Protein AF-A0A917C2H9-F1 (afdb_monomer_lite)

Structure (mmCIF, N/CA/C/O backbone):
data_AF-A0A917C2H9-F1
#
_entry.id   AF-A0A917C2H9-F1
#
loop_
_atom_site.group_PDB
_atom_site.id
_atom_site.type_symbol
_atom_site.label_atom_id
_atom_site.label_alt_id
_atom_site.label_comp_id
_atom_site.label_asym_id
_atom_site.label_entity_id
_atom_si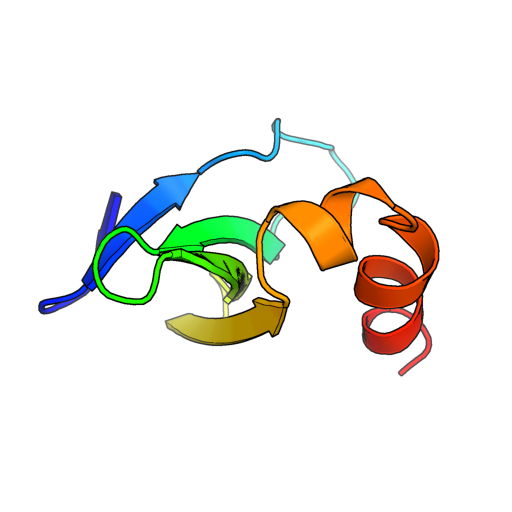te.label_seq_id
_atom_site.pdbx_PDB_ins_code
_atom_site.Cartn_x
_atom_site.Cartn_y
_atom_site.Cartn_z
_atom_site.occupancy
_atom_site.B_iso_or_equiv
_atom_site.auth_seq_id
_atom_site.auth_comp_id
_atom_site.auth_asym_id
_atom_site.auth_atom_id
_atom_site.pdbx_PDB_model_num
ATOM 1 N N . MET A 1 1 ? -0.590 -4.287 13.028 1.00 81.94 1 MET A N 1
ATOM 2 C CA . MET A 1 1 ? -1.217 -3.060 13.571 1.00 81.94 1 MET A CA 1
ATOM 3 C C . MET A 1 1 ? -2.730 -3.122 13.365 1.00 81.94 1 MET A C 1
ATOM 5 O O . MET A 1 1 ? -3.185 -3.734 12.400 1.00 81.94 1 MET A O 1
ATOM 9 N N . LYS A 1 2 ? -3.522 -2.552 14.278 1.00 80.94 2 LYS A N 1
ATOM 10 C CA . LYS A 1 2 ? -4.986 -2.491 14.155 1.00 80.94 2 LYS A CA 1
ATOM 11 C C . LYS A 1 2 ? -5.418 -1.034 14.220 1.00 80.94 2 LYS A C 1
ATOM 13 O O . LYS A 1 2 ? -5.141 -0.380 15.216 1.00 80.94 2 LYS A O 1
ATOM 18 N N . ILE A 1 3 ? -6.081 -0.558 13.171 1.00 81.12 3 ILE A N 1
ATOM 19 C CA . ILE A 1 3 ? -6.535 0.833 13.059 1.00 81.12 3 ILE A CA 1
ATOM 20 C C . ILE A 1 3 ? -8.032 0.810 12.805 1.00 81.12 3 ILE A C 1
ATOM 22 O O . ILE A 1 3 ? -8.498 0.316 11.778 1.00 81.12 3 ILE A O 1
ATOM 26 N N . GLY A 1 4 ? -8.804 1.217 13.814 1.00 84.75 4 GLY A N 1
ATOM 27 C CA . GLY A 1 4 ? -10.241 0.965 13.854 1.00 84.75 4 GLY A CA 1
ATOM 28 C C . GLY A 1 4 ? -10.560 -0.527 13.667 1.00 84.75 4 GLY A C 1
ATOM 29 O O . GLY A 1 4 ? -10.194 -1.375 14.487 1.00 84.75 4 GLY A O 1
ATOM 30 N N . ARG A 1 5 ? -11.247 -0.858 12.566 1.00 85.19 5 ARG A N 1
ATOM 31 C CA . ARG A 1 5 ? -11.591 -2.241 12.175 1.00 85.19 5 ARG A CA 1
ATOM 32 C C . ARG A 1 5 ? -10.589 -2.877 11.203 1.00 85.19 5 ARG A C 1
ATOM 34 O O . ARG A 1 5 ? -10.695 -4.073 10.935 1.00 85.19 5 ARG A O 1
ATOM 41 N N . LEU A 1 6 ? -9.620 -2.115 10.697 1.00 82.81 6 LEU A N 1
ATOM 42 C CA . LEU A 1 6 ? -8.645 -2.583 9.717 1.00 82.81 6 LEU A CA 1
ATOM 43 C C . LEU A 1 6 ? -7.551 -3.405 10.403 1.00 82.81 6 LEU A C 1
ATOM 45 O O . LEU A 1 6 ? -6.941 -2.975 11.386 1.00 82.81 6 LEU A O 1
ATOM 49 N N . LYS A 1 7 ? -7.291 -4.596 9.857 1.00 86.75 7 LYS A N 1
ATOM 50 C CA . LYS A 1 7 ? -6.141 -5.431 10.218 1.00 86.75 7 LYS A CA 1
ATOM 51 C C . LYS A 1 7 ? -5.054 -5.214 9.174 1.00 86.75 7 LYS A C 1
ATOM 53 O O . LYS A 1 7 ? -5.180 -5.687 8.043 1.00 86.75 7 LYS A O 1
ATOM 58 N N . LEU A 1 8 ? -4.013 -4.492 9.569 1.00 87.38 8 LEU A N 1
ATOM 59 C CA . LEU A 1 8 ? -2.896 -4.130 8.709 1.00 87.38 8 LEU A CA 1
ATOM 60 C C . LEU A 1 8 ? -1.619 -4.817 9.209 1.00 87.38 8 LEU A C 1
ATOM 62 O O . LEU A 1 8 ? -1.354 -4.869 10.414 1.00 87.38 8 LEU A O 1
ATOM 66 N N . LEU A 1 9 ? -0.818 -5.343 8.292 1.00 88.94 9 LEU A N 1
ATOM 67 C CA . LEU A 1 9 ? 0.522 -5.850 8.574 1.00 88.94 9 LEU A CA 1
ATOM 68 C C . LEU A 1 9 ? 1.527 -4.857 7.993 1.00 88.94 9 LEU A C 1
ATOM 70 O O . LEU A 1 9 ? 1.530 -4.645 6.787 1.00 88.94 9 LEU A O 1
ATOM 74 N N . ARG A 1 10 ? 2.347 -4.231 8.841 1.00 86.25 10 ARG A N 1
ATOM 75 C CA . ARG A 1 10 ? 3.427 -3.351 8.379 1.00 86.25 10 ARG A CA 1
ATOM 76 C C . ARG A 1 10 ? 4.484 -4.200 7.677 1.00 86.25 10 ARG A C 1
ATOM 78 O O . ARG A 1 10 ? 4.892 -5.224 8.217 1.00 86.25 10 ARG A O 1
ATOM 85 N N . LEU A 1 11 ? 4.875 -3.770 6.484 1.00 83.69 11 LEU A N 1
ATOM 86 C CA . LEU A 1 11 ? 5.877 -4.423 5.645 1.00 83.69 11 LEU A CA 1
ATOM 87 C C . LEU A 1 11 ? 7.167 -3.603 5.534 1.00 83.69 11 LEU A C 1
ATOM 89 O O . LEU A 1 11 ? 8.216 -4.175 5.261 1.00 83.69 11 LEU A O 1
ATOM 93 N N . SER A 1 12 ? 7.106 -2.282 5.734 1.00 78.12 12 SER A N 1
ATOM 94 C CA . SER A 1 12 ? 8.291 -1.423 5.693 1.00 78.12 12 SER A CA 1
ATOM 95 C C . SER A 1 12 ? 9.119 -1.511 6.976 1.00 78.12 12 SER A C 1
ATOM 97 O O . SER A 1 12 ? 8.575 -1.518 8.087 1.00 78.12 12 SER A O 1
ATOM 99 N N . ALA A 1 13 ? 10.444 -1.508 6.813 1.00 70.44 13 ALA A N 1
ATOM 100 C CA . ALA A 1 13 ? 11.383 -1.204 7.888 1.00 70.44 13 ALA A CA 1
ATOM 101 C C . ALA A 1 13 ? 11.316 0.291 8.254 1.00 70.44 13 ALA A C 1
ATOM 103 O O . ALA A 1 13 ? 10.675 1.083 7.563 1.00 70.44 13 ALA A O 1
ATOM 104 N N . GLU A 1 14 ? 11.923 0.672 9.372 1.00 64.31 14 GLU A N 1
ATOM 105 C CA . GLU A 1 14 ? 12.164 2.082 9.684 1.00 64.31 14 GLU A CA 1
ATOM 106 C C . GLU A 1 14 ? 13.289 2.584 8.772 1.00 64.31 14 GLU A C 1
ATOM 108 O O . GLU A 1 14 ? 14.340 1.951 8.684 1.00 64.31 14 GLU A O 1
ATOM 113 N N . VAL A 1 15 ? 13.034 3.659 8.029 1.00 57.94 15 VAL A N 1
ATOM 114 C CA . VAL A 1 15 ? 14.014 4.292 7.142 1.00 57.94 15 VAL A CA 1
ATOM 115 C C . VAL A 1 15 ? 14.020 5.765 7.521 1.00 57.94 15 VAL A C 1
ATOM 117 O O . VAL A 1 15 ? 12.967 6.395 7.441 1.00 57.94 15 VAL A O 1
ATOM 120 N N . ASP A 1 16 ? 15.175 6.296 7.933 1.00 53.31 16 ASP A N 1
ATOM 121 C CA . ASP A 1 16 ? 15.333 7.630 8.552 1.00 53.31 16 ASP A CA 1
ATOM 122 C C . ASP A 1 16 ? 14.697 8.800 7.768 1.00 53.31 16 ASP A C 1
ATOM 124 O O . ASP A 1 16 ? 14.447 9.856 8.337 1.00 53.31 16 ASP A O 1
ATOM 128 N N . ASN A 1 17 ? 14.417 8.624 6.471 1.00 56.94 17 ASN A N 1
ATOM 129 C CA . ASN A 1 17 ? 13.911 9.667 5.573 1.00 56.94 17 ASN A CA 1
ATOM 130 C C . ASN A 1 17 ? 12.417 9.542 5.196 1.00 56.94 17 ASN A C 1
ATOM 132 O O . ASN A 1 17 ? 11.932 10.351 4.411 1.00 56.94 17 ASN A O 1
ATOM 136 N N . TYR A 1 18 ? 11.697 8.533 5.704 1.00 60.81 18 TYR A N 1
ATOM 137 C CA . TYR A 1 18 ? 10.279 8.276 5.387 1.00 60.81 18 TYR A CA 1
ATOM 138 C C . TYR A 1 18 ? 9.489 7.902 6.645 1.00 60.81 18 TYR A C 1
ATOM 140 O O . TYR A 1 18 ? 8.837 6.858 6.714 1.00 60.81 18 TYR A O 1
ATOM 148 N N . THR A 1 19 ? 9.602 8.737 7.672 1.00 64.94 19 THR A N 1
ATOM 149 C CA . THR A 1 19 ? 9.156 8.425 9.035 1.00 64.94 19 THR A CA 1
ATOM 150 C C . THR A 1 19 ? 7.637 8.284 9.155 1.00 64.94 19 THR A C 1
ATOM 152 O O . THR A 1 19 ? 7.157 7.458 9.933 1.00 64.94 19 THR A O 1
ATOM 155 N N . ASP A 1 20 ? 6.879 9.016 8.336 1.00 79.31 20 ASP A N 1
ATOM 156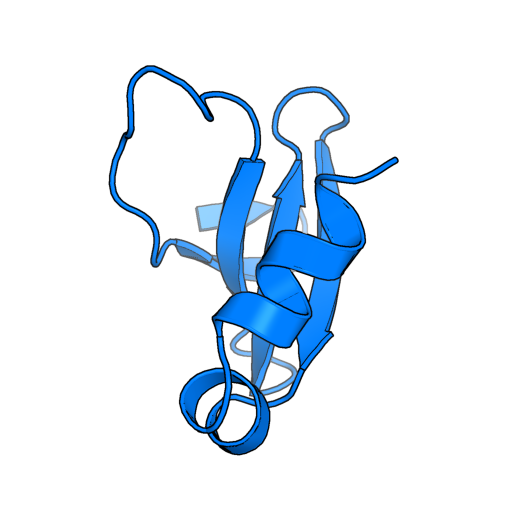 C CA . ASP A 1 20 ? 5.426 9.132 8.495 1.00 79.31 20 ASP A CA 1
ATOM 157 C C . ASP A 1 20 ? 4.618 8.258 7.524 1.00 79.31 20 ASP A C 1
ATOM 159 O O . ASP A 1 20 ? 3.402 8.150 7.667 1.00 79.31 20 ASP A O 1
ATOM 163 N N . ILE A 1 21 ? 5.262 7.565 6.574 1.00 83.62 21 ILE A N 1
ATOM 164 C CA . ILE A 1 21 ? 4.580 6.666 5.628 1.00 83.62 21 ILE A CA 1
ATOM 165 C C . ILE A 1 21 ? 4.989 5.212 5.863 1.00 83.62 21 ILE A C 1
ATOM 167 O O . ILE A 1 21 ? 6.135 4.804 5.679 1.00 83.62 21 ILE A O 1
ATOM 171 N N . LEU A 1 22 ? 4.006 4.376 6.196 1.00 87.00 22 LEU A N 1
ATOM 172 C CA . LEU A 1 22 ? 4.196 2.944 6.408 1.00 87.00 22 LEU A CA 1
ATOM 173 C C . LEU A 1 22 ? 3.619 2.143 5.246 1.00 87.00 22 LEU A C 1
ATOM 175 O O . LEU A 1 22 ? 2.417 2.194 5.002 1.00 87.00 22 LEU A O 1
ATOM 179 N N . ILE A 1 23 ? 4.426 1.307 4.592 1.00 88.50 23 ILE A N 1
ATOM 180 C CA . ILE A 1 23 ? 3.894 0.320 3.647 1.00 88.50 23 ILE A CA 1
ATOM 181 C C . ILE A 1 23 ? 3.245 -0.811 4.439 1.00 88.50 23 ILE A C 1
ATOM 183 O O . ILE A 1 23 ? 3.857 -1.405 5.334 1.00 88.50 23 ILE A O 1
ATOM 187 N N . VAL A 1 24 ? 1.992 -1.116 4.113 1.00 90.81 24 VAL A N 1
ATOM 188 C CA . VAL A 1 24 ? 1.164 -2.070 4.846 1.00 90.81 24 VAL A CA 1
ATOM 189 C C . VAL A 1 24 ? 0.431 -3.027 3.910 1.00 90.81 24 VAL A C 1
ATOM 191 O O . VAL A 1 24 ?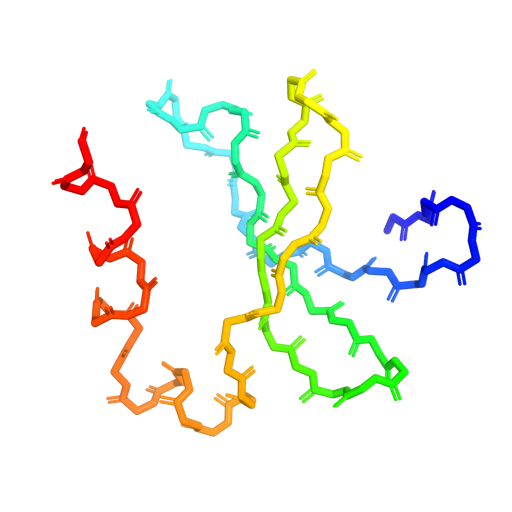 0.017 -2.684 2.806 1.00 90.81 24 VAL A O 1
ATOM 194 N N . TRP A 1 25 ? 0.198 -4.239 4.393 1.00 92.25 25 TRP A N 1
ATOM 195 C CA . TRP A 1 25 ? -0.703 -5.213 3.799 1.00 92.25 25 TRP A CA 1
ATOM 196 C C . TRP A 1 25 ? -2.050 -5.201 4.516 1.00 92.25 25 TRP A C 1
ATOM 198 O O . TRP A 1 25 ? -2.110 -5.381 5.735 1.00 92.25 25 TRP A O 1
ATOM 208 N N . HIS A 1 26 ? -3.141 -5.050 3.768 1.00 91.06 26 HIS A N 1
ATOM 209 C CA . HIS A 1 26 ? -4.493 -5.175 4.298 1.00 91.06 26 HIS A CA 1
ATOM 210 C C . HIS A 1 26 ? -5.047 -6.581 4.062 1.00 91.06 26 HIS A C 1
ATOM 212 O O . HIS A 1 26 ? -5.365 -6.965 2.936 1.00 91.06 26 HIS A O 1
ATOM 218 N N . ALA A 1 27 ? -5.223 -7.342 5.146 1.00 86.19 27 ALA A N 1
ATOM 219 C CA . ALA A 1 27 ? -5.633 -8.744 5.068 1.00 86.19 27 ALA A CA 1
ATOM 220 C C . ALA A 1 27 ? -7.050 -8.938 4.500 1.00 86.19 27 ALA A C 1
ATOM 222 O O . ALA A 1 27 ? -7.304 -9.937 3.836 1.00 86.19 27 ALA A O 1
ATOM 223 N N . GLY A 1 28 ? -7.966 -7.988 4.732 1.00 86.69 28 GLY A N 1
ATOM 224 C CA . GLY A 1 28 ? -9.360 -8.115 4.294 1.00 86.69 28 GLY A CA 1
ATOM 225 C C . GLY A 1 28 ? -9.565 -7.925 2.790 1.00 86.69 28 GLY A C 1
ATOM 226 O O . GLY A 1 28 ? -10.461 -8.530 2.218 1.00 86.69 28 GLY A O 1
ATOM 227 N N . SER A 1 29 ? -8.737 -7.101 2.145 1.00 88.31 29 SER A N 1
ATOM 228 C CA . SER A 1 29 ? -8.806 -6.851 0.695 1.00 88.31 29 SER A CA 1
ATOM 229 C C . SER A 1 29 ? -7.658 -7.496 -0.078 1.00 88.31 29 SER A C 1
ATOM 231 O O . SER A 1 29 ? -7.664 -7.441 -1.304 1.00 88.31 29 SER A O 1
ATOM 233 N N . GLN A 1 30 ? -6.687 -8.088 0.627 1.00 89.44 30 GLN A N 1
ATOM 234 C CA . GLN A 1 30 ? -5.465 -8.666 0.068 1.00 89.44 30 GLN A CA 1
ATOM 235 C C . GLN A 1 30 ? -4.711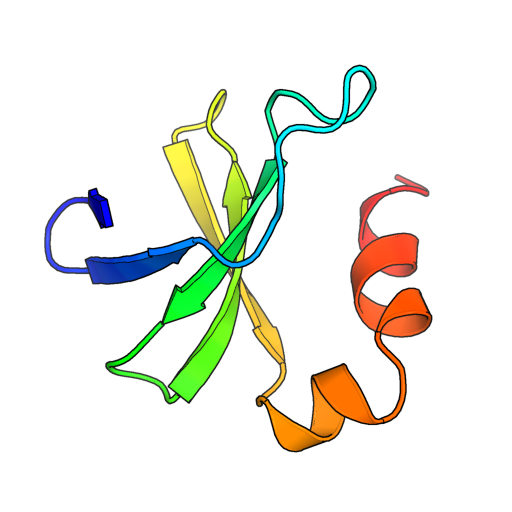 -7.682 -0.844 1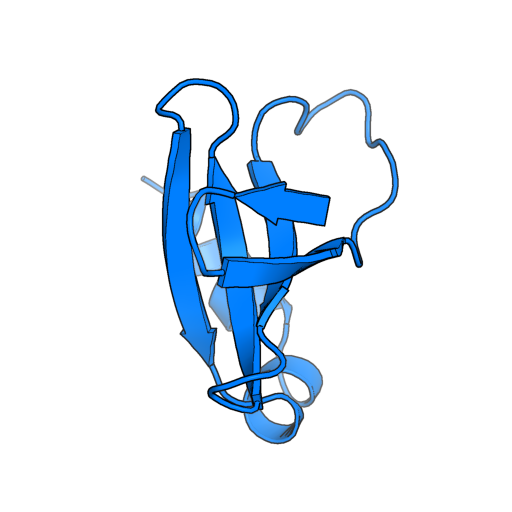.00 89.44 30 GLN A C 1
ATOM 237 O O . GLN A 1 30 ? -4.284 -8.015 -1.954 1.00 89.44 30 GLN A O 1
ATOM 242 N N . LYS A 1 31 ? -4.580 -6.437 -0.373 1.00 92.69 31 LYS A N 1
ATOM 243 C CA . LYS A 1 31 ? -3.908 -5.349 -1.090 1.00 92.69 31 LYS A CA 1
ATOM 244 C C . LYS A 1 31 ? -2.753 -4.780 -0.284 1.00 92.69 31 LYS A C 1
ATOM 246 O O . LYS A 1 31 ? -2.836 -4.657 0.940 1.00 92.69 31 LYS A O 1
ATOM 251 N N . ILE A 1 32 ? -1.716 -4.381 -1.007 1.00 93.06 32 ILE A N 1
ATOM 252 C CA . ILE A 1 32 ? -0.676 -3.487 -0.518 1.00 93.06 32 ILE A CA 1
ATOM 253 C C . ILE A 1 32 ? -1.236 -2.066 -0.539 1.00 93.06 32 ILE A C 1
ATOM 255 O O . ILE A 1 32 ? -1.948 -1.668 -1.464 1.00 93.06 32 ILE A O 1
ATOM 259 N N . GLY A 1 33 ? -0.939 -1.311 0.504 1.00 91.00 33 GLY A N 1
ATOM 260 C CA . GLY A 1 33 ? -1.246 0.102 0.614 1.00 91.00 33 GLY A CA 1
ATOM 261 C C . GLY A 1 33 ? -0.193 0.809 1.445 1.00 91.00 33 GLY A C 1
ATOM 262 O O . GLY A 1 33 ? 0.791 0.196 1.866 1.00 91.00 33 GLY A O 1
ATOM 263 N N . TYR A 1 34 ? -0.442 2.078 1.718 1.00 88.75 34 TYR A N 1
ATOM 264 C CA . TYR A 1 34 ? 0.317 2.814 2.709 1.00 88.75 34 TYR A CA 1
ATOM 265 C C . TYR A 1 34 ? -0.601 3.340 3.804 1.00 88.75 34 TYR A C 1
ATOM 267 O O . TYR A 1 34 ? -1.812 3.503 3.616 1.00 88.75 34 TYR A O 1
ATOM 275 N N . TYR A 1 35 ? -0.012 3.540 4.970 1.00 88.06 35 TYR A N 1
ATOM 276 C CA . TYR A 1 35 ? -0.630 4.207 6.091 1.00 88.06 35 TYR A CA 1
ATOM 277 C C . TYR A 1 35 ? 0.186 5.452 6.415 1.00 88.06 35 TYR A C 1
ATOM 279 O O . TYR A 1 35 ? 1.367 5.336 6.742 1.00 88.06 35 TYR A O 1
ATOM 287 N N . ASP A 1 36 ? -0.451 6.606 6.283 1.00 87.69 36 ASP A N 1
ATOM 288 C CA . ASP A 1 36 ? 0.076 7.895 6.705 1.00 87.69 36 ASP A CA 1
ATOM 289 C C . ASP A 1 36 ? -0.149 8.031 8.216 1.00 87.69 36 ASP A C 1
ATOM 291 O O . ASP A 1 36 ? -1.285 7.997 8.699 1.00 87.69 36 ASP A O 1
ATOM 295 N N . VAL A 1 37 ? 0.943 8.096 8.971 1.00 85.94 37 VAL A N 1
ATOM 296 C CA . VAL A 1 37 ? 0.937 8.183 10.431 1.00 85.94 37 VAL A CA 1
ATOM 297 C C . VAL A 1 37 ? 0.558 9.587 10.895 1.00 85.94 37 VAL A C 1
ATOM 299 O O . VAL A 1 37 ? -0.152 9.695 11.897 1.00 85.94 37 VAL A O 1
ATOM 302 N N . GLU A 1 38 ? 0.964 10.624 10.160 1.00 86.50 38 GLU A N 1
ATOM 303 C CA . GLU A 1 38 ? 0.672 12.029 10.461 1.00 86.50 38 GLU A CA 1
ATOM 304 C C . GLU A 1 38 ? -0.831 12.314 10.319 1.00 86.50 38 GLU A C 1
ATOM 306 O O . GLU A 1 38 ? -1.472 12.803 11.250 1.00 86.50 38 GLU A O 1
ATOM 311 N N . HIS A 1 39 ? -1.425 11.907 9.195 1.00 86.62 39 HIS A N 1
ATOM 312 C CA . HIS A 1 39 ? -2.843 12.122 8.879 1.00 86.62 39 HIS A CA 1
ATOM 313 C C . HIS A 1 39 ? -3.766 10.990 9.349 1.00 86.62 39 HIS A C 1
ATOM 315 O O . HIS A 1 39 ? -4.989 11.086 9.231 1.00 86.62 39 HIS A O 1
ATOM 321 N N . GLN A 1 40 ? -3.195 9.904 9.873 1.00 89.12 40 GLN A N 1
ATOM 322 C CA . GLN A 1 40 ? -3.903 8.691 10.287 1.00 89.12 40 GLN A CA 1
ATOM 323 C C . GLN A 1 40 ? -4.765 8.059 9.178 1.00 89.12 40 GLN A C 1
ATOM 325 O O . GLN A 1 40 ? -5.850 7.519 9.426 1.00 89.12 40 GLN A O 1
ATOM 330 N N . GLU A 1 41 ? -4.276 8.106 7.938 1.00 88.69 41 GLU A N 1
ATOM 331 C CA . GLU A 1 41 ? -5.029 7.715 6.747 1.00 88.69 41 GLU A CA 1
ATOM 332 C C . GLU A 1 41 ? -4.464 6.444 6.099 1.00 88.69 41 GLU A C 1
ATOM 334 O O . GLU A 1 41 ? -3.261 6.295 5.902 1.00 88.69 41 GLU A O 1
ATOM 339 N N . TYR A 1 42 ? -5.348 5.516 5.719 1.00 89.06 42 TYR A N 1
ATOM 340 C CA . TYR A 1 42 ? -4.989 4.345 4.915 1.00 89.06 42 TYR A CA 1
ATOM 341 C C . TYR A 1 42 ? -5.430 4.527 3.463 1.00 89.06 42 TYR A C 1
ATOM 343 O O . TYR A 1 42 ? -6.613 4.750 3.197 1.00 89.06 42 TYR A O 1
ATOM 351 N N . LYS A 1 43 ? -4.510 4.297 2.522 1.00 88.62 43 LYS A N 1
ATOM 352 C CA . LYS A 1 43 ? -4.806 4.240 1.085 1.00 88.62 43 LYS A CA 1
ATOM 353 C C . LYS A 1 43 ? -4.301 2.938 0.472 1.00 88.62 43 LYS A C 1
ATOM 355 O O . LYS A 1 43 ? -3.166 2.514 0.682 1.00 88.62 43 LYS A O 1
ATOM 360 N N . ALA A 1 44 ? -5.170 2.281 -0.295 1.00 91.06 44 ALA A N 1
ATOM 361 C CA . ALA A 1 44 ? -4.823 1.066 -1.025 1.00 91.06 44 ALA A CA 1
ATOM 362 C C . ALA A 1 44 ? -4.092 1.419 -2.327 1.00 91.06 44 ALA A C 1
ATOM 364 O O . ALA A 1 44 ? -4.574 2.258 -3.081 1.00 91.06 44 ALA A O 1
ATOM 365 N N . LEU A 1 45 ? -2.981 0.735 -2.608 1.00 90.25 45 LEU A N 1
ATOM 366 C CA . LEU A 1 45 ? -2.168 0.950 -3.807 1.00 90.25 45 LEU A CA 1
ATOM 367 C C . LEU A 1 45 ? -2.487 -0.097 -4.879 1.00 90.25 45 LEU A C 1
ATOM 369 O O . LEU A 1 45 ? -2.980 0.230 -5.954 1.00 90.25 45 LEU A O 1
ATOM 373 N N . ALA A 1 46 ? -2.247 -1.374 -4.578 1.00 92.75 46 ALA A N 1
ATOM 374 C CA . ALA A 1 46 ? -2.350 -2.451 -5.562 1.00 92.75 46 ALA A CA 1
ATOM 375 C C . ALA A 1 46 ? -2.564 -3.820 -4.903 1.00 92.75 46 ALA A C 1
ATOM 377 O O . ALA A 1 46 ? -2.436 -3.978 -3.687 1.00 92.75 46 ALA A O 1
ATOM 378 N N . LYS A 1 47 ? -2.892 -4.843 -5.701 1.00 92.56 47 LYS A N 1
ATOM 379 C CA . LYS A 1 47 ? -2.800 -6.237 -5.236 1.00 92.56 47 LYS A CA 1
ATOM 380 C C . LYS A 1 47 ? -1.331 -6.616 -5.049 1.00 92.56 47 LYS A C 1
ATOM 382 O O . LYS A 1 47 ? -0.454 -6.017 -5.663 1.00 92.56 47 LYS A O 1
ATOM 387 N N . PHE A 1 48 ? -1.073 -7.646 -4.241 1.00 86.94 48 PHE A N 1
ATOM 388 C CA . PHE A 1 48 ? 0.291 -8.118 -3.974 1.00 86.94 48 PHE A CA 1
ATOM 389 C C . PHE A 1 48 ? 1.098 -8.380 -5.249 1.00 86.94 48 PHE A C 1
ATOM 391 O O . PHE A 1 48 ? 2.195 -7.860 -5.394 1.00 86.94 48 PHE A O 1
ATOM 398 N N . ALA A 1 49 ? 0.541 -9.171 -6.171 1.00 90.44 49 ALA A N 1
ATOM 399 C CA . ALA A 1 49 ? 1.237 -9.581 -7.387 1.00 90.44 49 ALA A CA 1
ATOM 400 C C . ALA A 1 49 ? 1.600 -8.379 -8.270 1.00 90.44 49 ALA A C 1
ATOM 402 O O . ALA A 1 49 ? 2.732 -8.280 -8.731 1.00 90.44 49 ALA A O 1
ATOM 403 N N . ASP A 1 50 ? 0.662 -7.443 -8.430 1.00 92.50 50 ASP A N 1
ATOM 404 C CA . ASP A 1 50 ? 0.870 -6.236 -9.231 1.00 92.50 50 ASP A CA 1
ATOM 405 C C . ASP A 1 50 ? 1.929 -5.328 -8.595 1.00 92.50 50 ASP A C 1
ATOM 407 O O . ASP A 1 50 ? 2.782 -4.798 -9.298 1.00 92.50 50 ASP A O 1
ATOM 411 N N . PHE A 1 51 ? 1.903 -5.183 -7.265 1.00 89.75 51 PHE A N 1
ATOM 412 C CA . PHE A 1 51 ? 2.898 -4.406 -6.527 1.00 89.75 51 PHE A CA 1
ATOM 413 C C . PHE A 1 51 ? 4.294 -5.024 -6.630 1.00 89.75 51 PHE A C 1
ATOM 415 O O . PHE A 1 51 ? 5.257 -4.313 -6.875 1.00 89.75 51 PHE A O 1
ATOM 422 N N . MET A 1 52 ? 4.410 -6.345 -6.477 1.00 88.75 52 MET A N 1
ATOM 423 C CA . MET A 1 52 ? 5.693 -7.050 -6.557 1.00 88.75 52 MET A CA 1
ATOM 424 C C . MET A 1 52 ? 6.290 -7.056 -7.967 1.00 88.75 52 MET A C 1
ATOM 426 O O . MET A 1 52 ? 7.505 -7.175 -8.098 1.00 88.75 52 MET A O 1
ATOM 430 N N . ALA A 1 53 ? 5.462 -6.931 -9.008 1.00 93.81 53 ALA A N 1
ATOM 431 C CA . ALA A 1 53 ? 5.935 -6.828 -10.384 1.00 93.81 53 ALA A CA 1
ATOM 432 C C . ALA A 1 53 ? 6.665 -5.501 -10.654 1.00 93.81 53 ALA A C 1
ATOM 434 O O . ALA A 1 53 ? 7.609 -5.488 -11.440 1.00 93.81 53 ALA A O 1
ATOM 435 N N . ASP A 1 54 ? 6.246 -4.406 -10.007 1.00 89.94 54 ASP A N 1
ATOM 436 C CA . ASP A 1 54 ? 6.885 -3.091 -10.138 1.00 89.94 54 ASP A CA 1
ATOM 437 C C . ASP A 1 54 ? 6.628 -2.196 -8.902 1.00 89.94 54 ASP A C 1
ATOM 439 O O . ASP A 1 54 ? 5.748 -1.331 -8.926 1.00 89.94 54 ASP A O 1
ATOM 443 N N . PRO A 1 55 ? 7.374 -2.383 -7.796 1.00 84.88 55 PRO A N 1
ATOM 444 C CA . PRO A 1 55 ? 7.155 -1.625 -6.561 1.00 84.88 55 PRO A CA 1
ATOM 445 C C . PRO A 1 55 ? 7.457 -0.131 -6.711 1.00 84.88 55 PRO A C 1
ATOM 447 O O . PRO A 1 55 ? 6.795 0.703 -6.091 1.00 84.88 55 PRO A O 1
ATOM 450 N N . VAL A 1 56 ? 8.446 0.212 -7.544 1.00 84.06 56 VAL A N 1
ATOM 451 C CA . VAL A 1 56 ? 8.892 1.596 -7.755 1.00 84.06 56 VAL A CA 1
ATOM 452 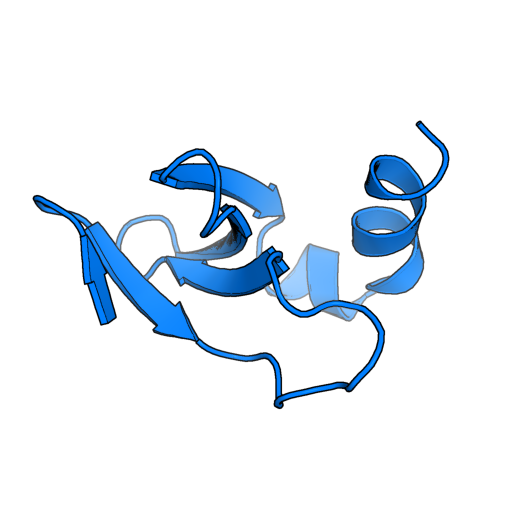C C . VAL A 1 56 ? 7.784 2.410 -8.402 1.00 84.06 56 VAL A C 1
ATOM 454 O O . VAL A 1 56 ? 7.537 3.527 -7.964 1.00 84.06 56 VAL A O 1
ATOM 457 N N . LYS A 1 57 ? 7.043 1.845 -9.360 1.00 85.81 57 LYS A N 1
ATOM 458 C CA . LYS A 1 57 ? 5.873 2.509 -9.946 1.00 85.81 57 LYS A CA 1
ATOM 459 C C . LYS A 1 57 ? 4.837 2.931 -8.906 1.00 85.81 57 LYS A C 1
ATOM 461 O O . LYS A 1 57 ? 4.277 4.010 -9.035 1.00 85.81 57 LYS A O 1
ATOM 466 N N . TYR A 1 58 ? 4.550 2.096 -7.907 1.00 82.56 58 TYR A N 1
ATOM 467 C CA . TYR A 1 58 ? 3.508 2.393 -6.912 1.00 82.56 58 TYR A CA 1
ATOM 468 C C . TYR A 1 58 ? 3.999 3.267 -5.759 1.00 82.56 58 TYR A C 1
ATOM 470 O O . TYR A 1 58 ? 3.191 3.967 -5.157 1.00 82.56 58 TYR A O 1
ATOM 478 N N . ILE A 1 59 ? 5.293 3.213 -5.438 1.00 79.19 59 ILE A N 1
ATOM 479 C CA . ILE A 1 59 ? 5.897 4.058 -4.401 1.00 79.19 59 ILE A CA 1
ATOM 480 C C . ILE A 1 59 ? 6.248 5.438 -4.977 1.00 79.19 59 ILE A C 1
ATOM 482 O O . ILE A 1 59 ? 5.889 6.452 -4.391 1.00 79.19 59 ILE A O 1
ATOM 486 N N . GLY A 1 60 ? 6.900 5.483 -6.141 1.00 69.12 60 GLY A N 1
ATOM 487 C CA . GLY A 1 60 ? 7.365 6.711 -6.792 1.00 69.12 60 GLY A CA 1
ATOM 488 C C . GLY A 1 60 ? 6.232 7.644 -7.213 1.00 69.12 60 GLY A C 1
ATOM 489 O O . GLY A 1 60 ? 6.322 8.840 -6.968 1.00 69.12 60 GLY A O 1
ATOM 490 N N . LEU A 1 61 ? 5.108 7.107 -7.718 1.00 57.97 61 LEU A N 1
ATOM 491 C CA . LEU A 1 61 ? 3.946 7.927 -8.109 1.00 57.97 61 LEU A CA 1
ATOM 492 C C . LEU A 1 61 ? 3.382 8.790 -6.970 1.00 57.97 61 LEU A C 1
ATOM 494 O O . LEU A 1 61 ? 2.680 9.759 -7.241 1.00 57.97 61 LEU A O 1
ATOM 498 N N . GLN A 1 62 ? 3.624 8.396 -5.718 1.00 57.47 62 GLN A N 1
ATOM 499 C CA . GLN A 1 62 ? 3.065 9.052 -4.542 1.00 57.47 62 GLN A CA 1
ATOM 500 C C . GLN A 1 62 ? 4.064 10.004 -3.862 1.00 57.47 62 GLN A C 1
ATOM 502 O O . GLN A 1 62 ? 3.651 10.776 -3.002 1.00 57.47 62 GLN A O 1
ATOM 507 N N . LEU A 1 63 ? 5.356 9.936 -4.216 1.00 54.44 63 LEU A N 1
ATOM 508 C CA . LEU A 1 63 ? 6.431 10.744 -3.622 1.00 54.44 63 LEU A CA 1
ATOM 509 C C . LEU A 1 63 ? 6.852 11.938 -4.496 1.00 54.44 63 LEU A C 1
ATOM 511 O O . LEU A 1 63 ? 7.475 12.855 -3.976 1.00 54.44 63 LEU A O 1
ATOM 515 N N . ASP A 1 64 ? 6.489 11.948 -5.783 1.00 51.88 64 ASP A N 1
ATOM 516 C CA . ASP A 1 64 ? 6.718 13.068 -6.716 1.00 51.88 64 ASP A CA 1
ATOM 517 C C . ASP A 1 64 ? 5.554 14.095 -6.729 1.00 51.88 64 ASP A C 1
ATOM 519 O O . ASP A 1 64 ? 5.270 14.713 -7.758 1.00 51.88 64 ASP A O 1
ATOM 523 N N . GLY A 1 65 ? 4.840 14.236 -5.605 1.00 45.19 65 GLY A N 1
ATOM 524 C CA . GLY A 1 65 ? 3.764 15.221 -5.410 1.00 45.19 65 GLY A CA 1
ATOM 525 C C . GLY A 1 65 ? 4.270 16.582 -4.955 1.00 45.19 65 GLY A C 1
ATOM 526 O O . GLY A 1 65 ? 5.112 16.608 -4.032 1.00 45.19 65 GLY A O 1
#

pLDDT: mean 81.64, std 12.29, range [45.19, 93.81]

Secondary structure (DSSP, 8-state):
-EETTEEEEE-PPP-TT-TTEEEEEETTTTEEEEEETTTTEEEEEEEHHHHHH-HHHHHHHHH--

Radius of gyration: 11.4 Å; chains: 1; bounding box: 27×25×24 Å

Foldseek 3Di:
DQQPNWDWDFDDDDDPPPNQKTFIATPVVQFIWIAGNVVRDIDGQGHPVVCVVPVCVRVVVVVVD

Organism: NCBI:txid2041023

Sequence (65 aa):
MKIGRLKLLRLSAEVDNYTDILIVWHAGSQKIGYYDVEHQEYKALAKFADFMADPVKYIGLQLDG